Protein AF-A0A926JZ73-F1 (afdb_monomer_lite)

Structure (mmCIF, N/CA/C/O backbone):
data_AF-A0A926JZ73-F1
#
_entry.id   AF-A0A926JZ73-F1
#
loop_
_atom_site.group_PDB
_atom_site.id
_atom_site.type_symbol
_atom_site.label_atom_id
_atom_site.label_alt_id
_atom_site.label_comp_id
_atom_site.label_asym_id
_atom_site.label_entity_id
_atom_site.label_seq_id
_atom_site.pdbx_PDB_ins_code
_atom_site.Cartn_x
_atom_site.Cartn_y
_atom_site.Cartn_z
_atom_site.occupancy
_atom_site.B_iso_or_equiv
_atom_site.auth_seq_id
_atom_site.auth_comp_id
_atom_site.auth_asym_id
_atom_site.auth_atom_id
_atom_site.pdbx_PDB_model_num
ATOM 1 N N . MET A 1 1 ? 14.020 -4.101 -14.963 1.00 60.75 1 MET A N 1
ATOM 2 C CA . MET A 1 1 ? 12.948 -5.023 -14.528 1.00 60.75 1 MET A CA 1
ATOM 3 C C . MET A 1 1 ? 12.001 -5.303 -15.687 1.00 60.75 1 MET A C 1
ATOM 5 O O . MET A 1 1 ? 11.641 -4.352 -16.367 1.00 60.75 1 MET A O 1
ATOM 9 N N . ASP A 1 2 ? 11.581 -6.554 -15.895 1.00 70.06 2 ASP A N 1
ATOM 10 C CA . ASP A 1 2 ? 10.425 -6.873 -16.755 1.00 70.06 2 ASP A CA 1
ATOM 11 C C . ASP A 1 2 ? 9.114 -6.649 -15.980 1.00 70.06 2 ASP A C 1
ATOM 13 O O . ASP A 1 2 ? 9.075 -6.905 -14.774 1.00 70.06 2 ASP A O 1
ATOM 17 N N . ASP A 1 3 ? 8.021 -6.261 -16.651 1.00 72.62 3 ASP A N 1
ATOM 18 C CA . ASP A 1 3 ? 6.720 -5.968 -16.009 1.00 72.62 3 ASP A CA 1
ATOM 19 C C . ASP A 1 3 ? 6.179 -7.135 -15.148 1.00 72.62 3 ASP A C 1
ATOM 21 O O . ASP A 1 3 ? 5.445 -6.931 -14.182 1.00 72.62 3 ASP A O 1
ATOM 25 N N . ARG A 1 4 ? 6.571 -8.381 -15.453 1.00 74.50 4 ARG A N 1
ATOM 26 C CA . ARG A 1 4 ? 6.212 -9.571 -14.656 1.00 74.50 4 ARG A CA 1
ATOM 27 C C . ARG A 1 4 ? 6.891 -9.595 -13.286 1.00 74.50 4 ARG A C 1
ATOM 29 O O . ARG A 1 4 ? 6.235 -9.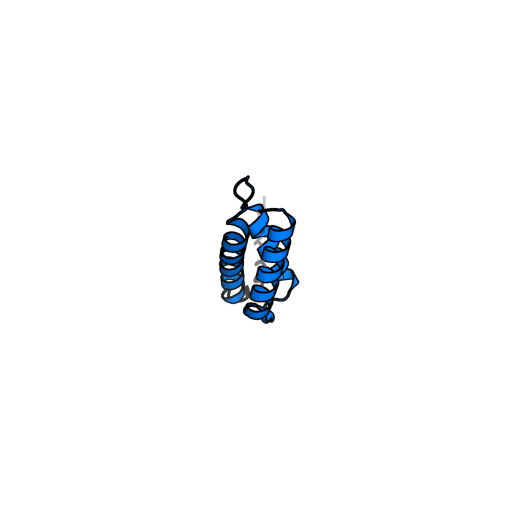908 -12.298 1.00 74.50 4 ARG A O 1
ATOM 36 N N . HIS A 1 5 ? 8.174 -9.237 -13.228 1.00 76.94 5 HIS A N 1
ATOM 37 C CA . HIS A 1 5 ? 8.919 -9.145 -11.970 1.00 76.94 5 HIS A CA 1
ATOM 38 C C . HIS A 1 5 ? 8.404 -7.986 -11.108 1.00 76.94 5 HIS A C 1
ATOM 40 O O . HIS A 1 5 ? 8.347 -8.107 -9.887 1.00 76.94 5 HIS A O 1
ATOM 46 N N . GLU A 1 6 ? 7.985 -6.882 -11.737 1.00 73.25 6 GLU A N 1
ATOM 47 C CA . GLU A 1 6 ? 7.329 -5.767 -11.045 1.00 73.25 6 GLU A CA 1
ATOM 48 C C . GLU A 1 6 ? 6.001 -6.219 -10.413 1.00 73.25 6 GLU A C 1
ATOM 50 O O . GLU A 1 6 ? 5.780 -6.005 -9.221 1.00 73.25 6 GLU A O 1
ATOM 55 N N . ALA A 1 7 ? 5.144 -6.910 -11.171 1.00 78.62 7 ALA A N 1
ATOM 56 C CA . ALA A 1 7 ? 3.858 -7.402 -10.675 1.00 78.62 7 ALA A CA 1
ATOM 57 C C . ALA A 1 7 ? 4.003 -8.418 -9.525 1.00 78.62 7 ALA A C 1
ATOM 59 O O . ALA A 1 7 ? 3.242 -8.376 -8.556 1.00 78.62 7 ALA A O 1
ATOM 60 N N . GLU A 1 8 ? 4.986 -9.319 -9.601 1.00 83.56 8 GLU A N 1
ATOM 61 C CA . GLU A 1 8 ? 5.294 -10.267 -8.522 1.00 83.56 8 GLU A CA 1
ATOM 62 C C . GLU A 1 8 ? 5.814 -9.555 -7.268 1.00 83.56 8 GLU A C 1
ATOM 64 O O . GLU A 1 8 ? 5.364 -9.851 -6.158 1.00 83.56 8 GLU A O 1
ATOM 69 N N . ALA A 1 9 ? 6.698 -8.568 -7.436 1.00 82.12 9 ALA A N 1
ATOM 70 C CA . ALA A 1 9 ? 7.199 -7.764 -6.329 1.00 82.12 9 ALA A CA 1
ATOM 71 C C . ALA A 1 9 ? 6.070 -6.975 -5.647 1.00 82.12 9 ALA A C 1
ATOM 73 O O . ALA A 1 9 ? 5.980 -6.976 -4.420 1.00 82.12 9 ALA A O 1
ATOM 74 N N . LEU A 1 10 ? 5.163 -6.366 -6.418 1.00 80.50 10 LEU A N 1
ATOM 75 C CA . LEU A 1 10 ? 4.001 -5.651 -5.883 1.00 80.50 10 LEU A CA 1
ATOM 76 C C . LEU A 1 10 ? 3.030 -6.583 -5.147 1.00 80.50 10 LEU A C 1
ATOM 78 O O . LEU A 1 10 ? 2.524 -6.216 -4.089 1.00 80.50 10 LEU A O 1
ATOM 82 N N . ARG A 1 11 ? 2.812 -7.810 -5.639 1.00 86.19 11 ARG A N 1
ATOM 83 C CA . ARG A 1 11 ? 2.014 -8.817 -4.916 1.00 86.19 11 ARG A CA 1
ATOM 84 C C . ARG A 1 11 ? 2.635 -9.192 -3.573 1.00 86.19 11 ARG A C 1
ATOM 86 O O . ARG A 1 11 ? 1.914 -9.290 -2.584 1.00 86.19 11 ARG A O 1
ATOM 93 N N . ALA A 1 12 ? 3.954 -9.364 -3.520 1.00 87.12 12 ALA A N 1
ATOM 94 C CA . ALA A 1 12 ? 4.651 -9.644 -2.267 1.00 87.12 12 ALA A CA 1
ATOM 95 C C . ALA A 1 12 ? 4.549 -8.469 -1.275 1.00 87.12 12 ALA A C 1
ATOM 97 O O . ALA A 1 12 ? 4.382 -8.690 -0.077 1.00 87.12 12 ALA A O 1
ATOM 98 N N . VAL A 1 13 ? 4.607 -7.225 -1.767 1.00 86.94 13 VAL A N 1
ATOM 99 C CA . VAL A 1 13 ? 4.379 -6.015 -0.958 1.00 86.94 13 VAL A CA 1
ATOM 100 C C . VAL A 1 13 ? 2.946 -5.980 -0.416 1.00 86.94 13 VAL A C 1
ATOM 102 O O . VAL A 1 13 ? 2.763 -5.765 0.779 1.00 86.94 13 VAL A O 1
ATOM 105 N N . GLN A 1 14 ? 1.941 -6.250 -1.257 1.00 86.69 14 GLN A N 1
ATOM 106 C CA . GLN A 1 14 ? 0.534 -6.310 -0.841 1.00 86.69 14 GLN A CA 1
ATOM 107 C C . GLN A 1 14 ? 0.315 -7.334 0.274 1.00 86.69 14 GLN A C 1
ATOM 109 O O . GLN A 1 14 ? -0.318 -7.006 1.273 1.00 86.69 14 GLN A O 1
ATOM 114 N N . GLN A 1 15 ? 0.861 -8.548 0.146 1.00 89.19 15 GLN A N 1
ATOM 115 C CA . GLN A 1 15 ? 0.735 -9.560 1.200 1.00 89.19 15 GLN A CA 1
ATOM 116 C C . GLN A 1 15 ? 1.341 -9.084 2.524 1.00 89.19 15 GLN A C 1
ATOM 118 O O . GLN A 1 15 ? 0.678 -9.170 3.552 1.00 89.19 15 GLN A O 1
ATOM 123 N N . ARG A 1 16 ? 2.553 -8.513 2.497 1.00 89.00 16 ARG A N 1
ATOM 124 C CA . ARG A 1 16 ? 3.200 -7.991 3.712 1.00 89.00 16 ARG A CA 1
ATOM 125 C C . ARG A 1 16 ? 2.381 -6.889 4.380 1.00 89.00 16 ARG A C 1
ATOM 127 O O . ARG A 1 16 ? 2.238 -6.898 5.597 1.00 89.00 16 ARG A O 1
ATOM 134 N N . LEU A 1 17 ? 1.845 -5.952 3.599 1.00 88.00 17 LEU A N 1
ATOM 135 C CA . LEU A 1 17 ? 1.031 -4.864 4.139 1.00 88.00 17 LEU A CA 1
ATOM 136 C C . LEU A 1 17 ? -0.322 -5.362 4.662 1.00 88.00 17 LEU A C 1
ATOM 138 O O . LEU A 1 17 ? -0.783 -4.862 5.681 1.00 88.00 17 LEU A O 1
ATOM 142 N N . ASN A 1 18 ? -0.930 -6.367 4.034 1.00 88.56 18 ASN A N 1
ATOM 143 C CA . ASN A 1 18 ? -2.147 -6.994 4.554 1.00 88.56 18 ASN A CA 1
ATOM 144 C C . ASN A 1 18 ? -1.916 -7.715 5.884 1.00 88.56 18 ASN A C 1
ATOM 146 O O . ASN A 1 18 ? -2.745 -7.599 6.784 1.00 88.56 18 ASN A O 1
ATOM 150 N N . ASP A 1 19 ? -0.798 -8.428 6.024 1.00 89.44 19 ASP A N 1
ATOM 151 C CA . ASP A 1 19 ? -0.439 -9.080 7.286 1.00 89.44 19 ASP A CA 1
ATOM 152 C C . ASP A 1 19 ? -0.176 -8.041 8.392 1.00 89.44 19 ASP A C 1
ATOM 154 O O . ASP A 1 19 ? -0.627 -8.204 9.526 1.00 89.44 19 ASP A O 1
ATOM 158 N N . GLU A 1 20 ? 0.512 -6.942 8.060 1.00 88.00 20 GLU A N 1
ATOM 159 C CA . GLU A 1 20 ? 0.849 -5.860 8.996 1.00 88.00 20 GLU A CA 1
ATOM 160 C C . GLU A 1 20 ? -0.376 -5.014 9.398 1.00 88.00 20 GLU A C 1
ATOM 162 O O . GLU A 1 20 ? -0.503 -4.608 10.555 1.00 88.00 20 GLU A O 1
ATOM 167 N N . PHE A 1 21 ? -1.298 -4.767 8.464 1.00 86.00 21 PHE A N 1
ATOM 168 C CA . PHE A 1 21 ? -2.455 -3.882 8.632 1.00 86.00 21 PHE A CA 1
ATOM 169 C C . PHE A 1 21 ? -3.798 -4.621 8.546 1.00 86.00 21 PHE A C 1
ATOM 171 O O . PHE A 1 21 ? -4.792 -4.044 8.101 1.00 86.00 21 PHE A O 1
ATOM 178 N N . SER A 1 22 ? -3.874 -5.868 9.025 1.00 85.25 22 SER A N 1
ATOM 179 C CA . SER A 1 22 ? -5.089 -6.700 8.902 1.00 85.25 22 SER A CA 1
ATOM 180 C C . SER A 1 22 ? -6.359 -6.061 9.490 1.00 85.25 22 SER A C 1
ATOM 182 O O . SER A 1 22 ? -7.470 -6.360 9.057 1.00 85.25 22 SER A O 1
ATOM 184 N N . LEU A 1 23 ? -6.201 -5.127 10.433 1.00 83.00 23 LEU A N 1
ATOM 185 C CA . LEU A 1 23 ? -7.283 -4.359 11.054 1.00 83.00 23 LEU A CA 1
ATOM 186 C C . LEU A 1 23 ? -7.913 -3.294 10.135 1.00 83.00 23 LEU A C 1
ATOM 188 O O . LEU A 1 23 ? -9.036 -2.875 10.402 1.00 83.00 23 LEU A O 1
ATOM 192 N N . LEU A 1 24 ? -7.215 -2.837 9.087 1.00 80.69 24 LEU A N 1
ATOM 193 C CA . LEU A 1 24 ? -7.701 -1.803 8.159 1.00 80.69 24 LEU A CA 1
ATOM 194 C C . LEU A 1 24 ? -8.508 -2.380 6.984 1.00 80.69 2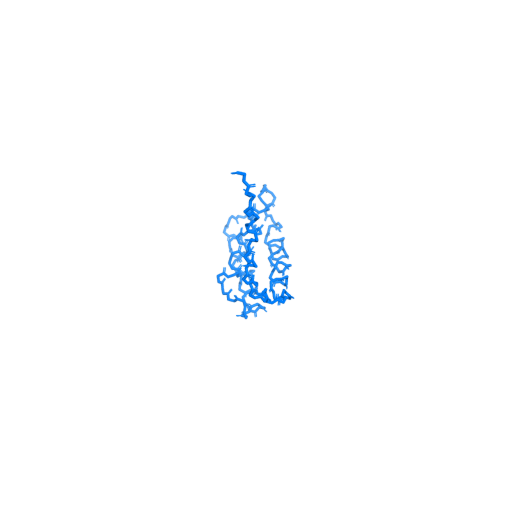4 LEU A C 1
ATOM 196 O O . LEU A 1 24 ? -9.300 -1.659 6.382 1.00 80.69 24 LEU A O 1
ATOM 200 N N . GLY A 1 25 ? -8.344 -3.672 6.687 1.00 82.62 25 GLY A N 1
ATOM 201 C CA . GLY A 1 25 ? -9.035 -4.362 5.597 1.00 82.62 25 GLY A CA 1
ATOM 202 C C . GLY A 1 25 ? -8.317 -4.278 4.243 1.00 82.62 25 GLY A C 1
ATOM 203 O O . GLY A 1 25 ? -7.642 -3.300 3.924 1.00 82.62 25 GLY A O 1
ATOM 204 N N . ASP A 1 26 ? -8.492 -5.328 3.437 1.00 84.69 26 ASP A N 1
ATOM 205 C CA . ASP A 1 26 ? -7.770 -5.559 2.173 1.00 84.69 26 ASP A CA 1
ATOM 206 C C . ASP A 1 26 ? -7.990 -4.435 1.142 1.00 84.69 26 ASP A C 1
ATOM 208 O O . ASP A 1 26 ? -7.041 -3.936 0.539 1.00 84.69 26 ASP A O 1
ATOM 212 N N . GLU A 1 27 ? -9.226 -3.938 1.015 1.00 86.69 27 GLU A N 1
ATOM 213 C CA . GLU A 1 27 ? -9.561 -2.849 0.082 1.00 86.69 27 GLU A CA 1
ATOM 214 C C . GLU A 1 27 ? -8.805 -1.545 0.390 1.00 86.69 27 GLU A C 1
ATOM 216 O O . GLU A 1 27 ? -8.426 -0.805 -0.524 1.00 86.69 27 GLU A O 1
ATOM 221 N N . VAL A 1 28 ? -8.558 -1.257 1.674 1.00 87.50 28 VAL A N 1
ATOM 222 C CA . VAL A 1 28 ? -7.836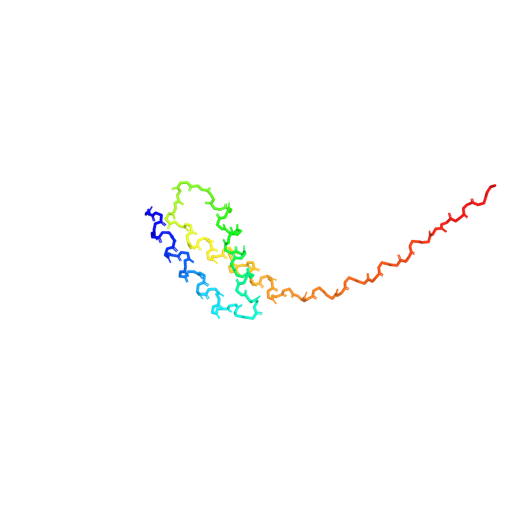 -0.051 2.108 1.00 87.50 28 VAL A CA 1
ATOM 223 C C . VAL A 1 28 ? -6.356 -0.165 1.754 1.00 87.50 28 VAL A C 1
ATOM 225 O O . VAL A 1 28 ? -5.761 0.793 1.251 1.00 87.50 28 VAL A O 1
ATOM 228 N N . VAL A 1 29 ? -5.768 -1.345 1.964 1.00 87.69 29 VAL A N 1
ATOM 229 C CA . VAL A 1 29 ? -4.375 -1.626 1.603 1.00 87.69 29 VAL A CA 1
ATOM 230 C C . VAL A 1 29 ? -4.193 -1.579 0.085 1.00 87.69 29 VAL A C 1
ATOM 232 O O . VAL A 1 29 ? -3.286 -0.897 -0.397 1.00 87.69 29 VAL A O 1
ATOM 235 N N . GLU A 1 30 ? -5.088 -2.205 -0.685 1.00 87.12 30 GLU A N 1
ATOM 236 C CA . GLU A 1 30 ? -5.049 -2.174 -2.152 1.00 87.12 30 GLU A CA 1
ATOM 237 C C . GLU A 1 30 ? -5.151 -0.736 -2.693 1.00 87.12 30 GLU A C 1
ATOM 239 O O . GLU A 1 30 ? -4.387 -0.326 -3.575 1.00 87.12 30 GLU A O 1
ATOM 244 N N . ALA A 1 31 ? -6.058 0.072 -2.135 1.00 88.44 31 ALA A N 1
ATOM 245 C CA . ALA A 1 31 ? -6.204 1.473 -2.512 1.00 88.44 31 ALA A CA 1
ATOM 246 C C . ALA A 1 31 ? -4.936 2.291 -2.213 1.00 88.44 31 ALA A C 1
ATOM 248 O O . ALA A 1 31 ? -4.526 3.106 -3.048 1.00 88.44 31 ALA A O 1
ATOM 249 N N . ALA A 1 32 ? -4.292 2.059 -1.065 1.00 88.19 32 ALA A N 1
ATOM 250 C CA . ALA A 1 32 ? -3.042 2.718 -0.697 1.00 88.19 32 ALA A CA 1
ATOM 251 C C . ALA A 1 32 ? -1.899 2.353 -1.660 1.00 88.19 32 ALA A C 1
ATOM 253 O O . ALA A 1 32 ? -1.175 3.243 -2.115 1.00 88.19 32 ALA A O 1
ATOM 254 N N . ILE A 1 33 ? -1.777 1.075 -2.034 1.00 86.12 33 ILE A N 1
ATOM 255 C CA . ILE A 1 33 ? -0.770 0.599 -2.994 1.00 86.12 33 ILE A CA 1
ATOM 256 C C . ILE A 1 33 ? -1.004 1.196 -4.380 1.00 86.12 33 ILE A C 1
ATOM 258 O O . ILE A 1 33 ? -0.073 1.733 -4.981 1.00 86.12 33 ILE A O 1
ATOM 262 N N . ARG A 1 34 ? -2.242 1.162 -4.884 1.00 85.75 34 ARG A N 1
ATOM 263 C CA . ARG A 1 34 ? -2.590 1.731 -6.195 1.00 85.75 34 ARG A CA 1
ATOM 264 C C . ARG A 1 34 ? -2.274 3.225 -6.261 1.00 85.75 34 ARG A C 1
ATOM 266 O O . ARG A 1 34 ? -1.720 3.707 -7.250 1.00 85.75 34 ARG A O 1
ATOM 273 N N . LEU A 1 35 ? -2.588 3.959 -5.195 1.00 86.69 35 LEU A N 1
ATOM 274 C CA . LEU A 1 35 ? -2.295 5.384 -5.102 1.00 86.69 35 LEU A CA 1
ATOM 275 C C . LEU A 1 35 ? -0.785 5.654 -5.033 1.00 86.69 35 LEU A C 1
ATOM 277 O O . LEU A 1 35 ? -0.300 6.568 -5.699 1.00 86.69 35 LEU A O 1
ATOM 281 N N . ALA A 1 36 ? -0.028 4.863 -4.271 1.00 86.56 36 ALA A N 1
ATOM 282 C CA . ALA A 1 36 ? 1.431 4.954 -4.216 1.00 86.56 36 ALA A CA 1
ATOM 283 C C . ALA A 1 36 ? 2.077 4.661 -5.581 1.00 86.56 36 ALA A C 1
ATOM 285 O O . ALA A 1 36 ? 2.944 5.410 -6.024 1.00 86.56 36 ALA A O 1
ATOM 286 N N . HIS A 1 37 ? 1.603 3.632 -6.288 1.00 82.56 37 HIS A N 1
ATOM 287 C CA . HIS A 1 37 ? 2.095 3.260 -7.618 1.00 82.56 37 HIS A CA 1
ATOM 288 C C . HIS A 1 37 ? 1.842 4.361 -8.657 1.00 82.56 37 HIS A C 1
ATOM 290 O O . HIS A 1 37 ? 2.760 4.738 -9.382 1.00 82.56 37 HIS A O 1
ATOM 296 N N . SER A 1 38 ? 0.656 4.982 -8.648 1.00 84.62 38 SER A N 1
ATOM 297 C CA . SER A 1 38 ? 0.333 6.095 -9.559 1.00 84.62 38 SER A CA 1
ATOM 298 C C . SER A 1 38 ? 1.225 7.336 -9.390 1.00 84.62 38 SER A C 1
ATOM 300 O O . SER A 1 38 ? 1.424 8.081 -10.348 1.00 84.62 38 SER A O 1
ATOM 302 N N . GLN A 1 39 ? 1.791 7.552 -8.196 1.00 82.94 39 GLN A N 1
ATOM 303 C CA . GLN A 1 39 ? 2.684 8.683 -7.902 1.00 82.94 39 GLN A CA 1
ATOM 304 C C . GLN A 1 39 ? 4.114 8.460 -8.412 1.00 82.94 39 GLN A C 1
ATOM 306 O O . GLN A 1 39 ? 4.862 9.419 -8.578 1.00 82.94 39 GLN A O 1
ATOM 311 N N . LEU A 1 40 ? 4.498 7.207 -8.659 1.00 78.75 40 LEU A N 1
ATOM 312 C CA . LEU A 1 40 ? 5.861 6.810 -9.017 1.00 78.75 40 LEU A CA 1
ATOM 313 C C . LEU A 1 40 ? 6.049 6.613 -10.530 1.00 78.75 40 LEU A C 1
ATOM 315 O O . LEU A 1 40 ? 7.028 6.003 -10.957 1.00 78.75 40 LEU A O 1
ATOM 319 N N . GLY A 1 41 ? 5.129 7.135 -11.349 1.00 68.12 41 GLY A N 1
ATOM 320 C CA . GLY A 1 41 ? 5.184 7.020 -12.805 1.00 68.12 41 GLY A CA 1
ATOM 321 C C . GLY A 1 41 ? 6.520 7.497 -13.388 1.00 68.12 41 GLY A C 1
ATOM 322 O O . GLY A 1 41 ? 6.925 8.640 -13.193 1.00 68.12 41 GLY A O 1
ATOM 323 N N . GLY A 1 42 ? 7.205 6.622 -14.131 1.00 62.84 42 GLY A N 1
ATOM 324 C CA . GLY A 1 42 ? 8.477 6.942 -14.776 1.00 62.84 42 GLY A CA 1
ATOM 325 C C . GLY A 1 42 ? 9.243 5.711 -15.284 1.00 62.84 42 GLY A C 1
ATOM 326 O O . GLY A 1 42 ? 8.885 4.577 -14.968 1.00 62.84 42 GLY A O 1
ATOM 327 N N . PRO A 1 43 ? 10.298 5.910 -16.095 1.00 56.50 43 PRO A N 1
ATOM 328 C CA . PRO A 1 43 ? 11.057 4.826 -16.728 1.00 56.50 43 PRO A CA 1
ATOM 329 C C . PRO A 1 43 ? 11.983 4.051 -15.772 1.00 56.50 43 PRO A C 1
ATOM 331 O O . PRO A 1 43 ? 12.438 2.965 -16.125 1.00 56.50 43 PRO A O 1
ATOM 334 N N . ILE A 1 44 ? 12.261 4.560 -14.566 1.00 56.97 44 ILE A N 1
ATOM 335 C CA . ILE A 1 44 ? 13.119 3.877 -13.584 1.00 56.97 44 ILE A CA 1
ATOM 336 C C . ILE A 1 44 ? 12.250 2.989 -12.685 1.00 56.97 44 ILE A C 1
ATOM 338 O O . ILE A 1 44 ? 11.787 3.409 -11.629 1.00 56.97 44 ILE A O 1
ATOM 342 N N . ARG A 1 45 ? 12.012 1.754 -13.140 1.00 64.38 45 ARG A N 1
ATOM 343 C CA . ARG A 1 45 ? 11.088 0.793 -12.509 1.00 64.38 45 ARG A CA 1
ATOM 344 C C . ARG A 1 45 ? 11.716 -0.127 -11.463 1.00 64.38 45 ARG A C 1
ATOM 346 O O . ARG A 1 45 ? 10.993 -0.726 -10.677 1.00 64.38 45 ARG A O 1
ATOM 353 N N . ASP A 1 46 ? 13.045 -0.200 -11.390 1.00 67.81 46 ASP A N 1
ATOM 354 C CA . ASP A 1 46 ? 13.733 -1.150 -10.498 1.00 67.81 46 ASP A CA 1
ATOM 355 C C . ASP A 1 46 ? 13.554 -0.829 -8.998 1.00 67.81 46 ASP A C 1
ATOM 357 O O . ASP A 1 46 ? 13.699 -1.711 -8.156 1.00 67.81 46 ASP A O 1
ATOM 361 N N . PHE A 1 47 ? 13.188 0.413 -8.652 1.00 73.62 47 PHE A N 1
ATOM 362 C CA . PHE A 1 47 ? 12.955 0.846 -7.265 1.00 73.62 47 PHE A CA 1
ATOM 363 C C . PHE A 1 47 ? 11.480 1.096 -6.932 1.00 73.62 47 PHE A C 1
ATOM 365 O O . PHE A 1 47 ? 11.153 1.365 -5.774 1.00 73.62 47 PHE A O 1
ATOM 372 N N . VAL A 1 48 ? 10.582 0.984 -7.918 1.00 79.12 48 VAL A N 1
ATOM 373 C CA . VAL A 1 48 ? 9.145 1.240 -7.740 1.00 79.12 48 VAL A CA 1
ATOM 374 C C . VAL A 1 48 ? 8.548 0.376 -6.623 1.00 79.12 48 VAL A C 1
ATOM 376 O O . VAL A 1 48 ? 7.892 0.953 -5.760 1.00 79.12 48 VAL A O 1
ATOM 379 N N . PRO A 1 49 ? 8.818 -0.942 -6.513 1.00 79.94 49 PRO A N 1
ATOM 380 C CA . PRO A 1 49 ? 8.200 -1.763 -5.468 1.00 79.94 49 PRO A CA 1
ATOM 381 C C . PRO A 1 49 ? 8.541 -1.313 -4.041 1.00 79.94 49 PRO A C 1
ATOM 383 O O . PRO A 1 49 ? 7.668 -1.267 -3.178 1.00 79.94 49 PRO A O 1
ATOM 386 N N . VAL A 1 50 ? 9.799 -0.933 -3.793 1.00 84.12 50 VAL A N 1
ATOM 387 C CA . VAL A 1 50 ? 10.261 -0.497 -2.463 1.00 84.12 50 VAL A CA 1
ATOM 388 C C . VAL A 1 50 ? 9.679 0.870 -2.105 1.00 84.12 50 VAL A C 1
ATOM 390 O O . VAL A 1 50 ? 9.278 1.105 -0.966 1.00 84.12 50 VAL A O 1
ATOM 393 N N . LEU A 1 51 ? 9.604 1.777 -3.082 1.00 85.94 51 LEU A N 1
ATOM 394 C CA . LEU A 1 51 ? 9.011 3.098 -2.886 1.00 85.94 51 LEU A CA 1
ATOM 395 C C . LEU A 1 51 ? 7.496 3.008 -2.673 1.00 85.94 51 LEU A C 1
ATOM 397 O O . LEU A 1 51 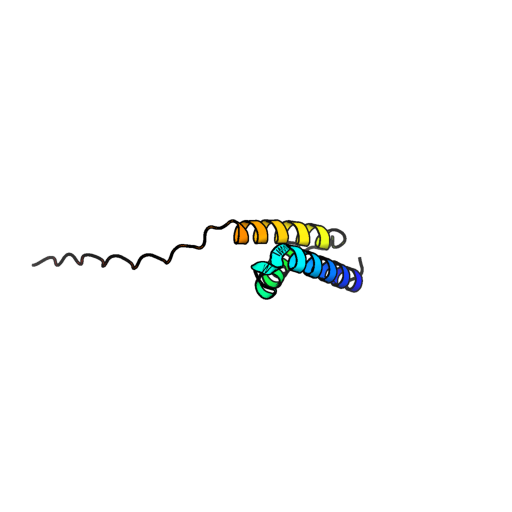? 6.970 3.698 -1.801 1.00 85.94 51 LEU A O 1
ATOM 401 N N . VAL A 1 52 ? 6.813 2.124 -3.407 1.00 86.56 52 VAL A N 1
ATOM 402 C CA . VAL A 1 52 ? 5.393 1.816 -3.198 1.00 86.56 52 VAL A CA 1
ATOM 403 C C . VAL A 1 52 ? 5.167 1.303 -1.781 1.00 86.56 52 VAL A C 1
ATOM 405 O O . VAL A 1 52 ? 4.308 1.844 -1.091 1.00 86.56 52 VAL A O 1
ATOM 408 N N . GLU A 1 53 ? 5.950 0.315 -1.330 1.00 88.75 53 GLU A N 1
ATOM 409 C CA . GLU A 1 53 ? 5.834 -0.241 0.025 1.00 88.75 53 GLU A CA 1
ATO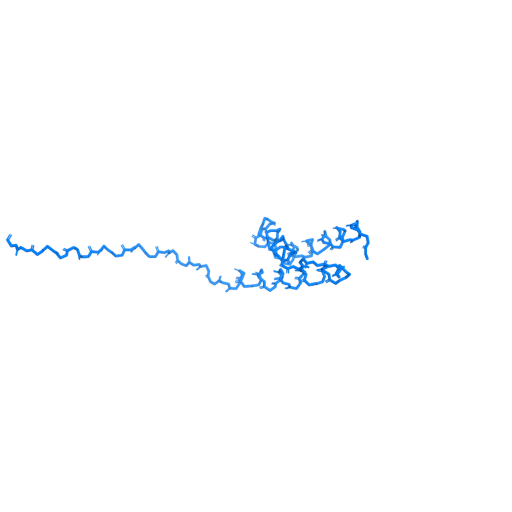M 410 C C . GLU A 1 53 ? 5.967 0.857 1.082 1.00 88.75 53 GLU A C 1
ATOM 4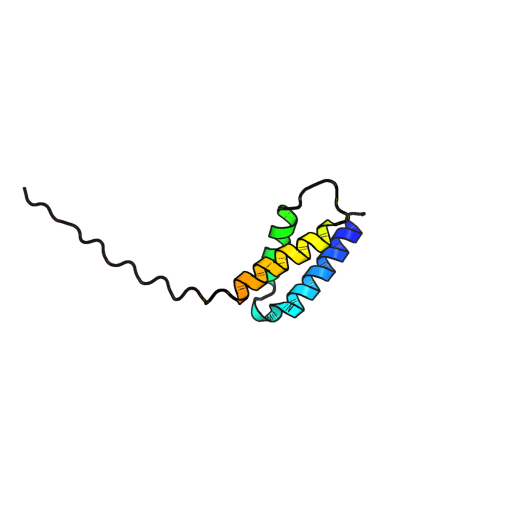12 O O . GLU A 1 53 ? 5.132 0.963 1.980 1.00 88.75 53 GLU A O 1
ATOM 417 N N . ARG A 1 54 ? 6.979 1.719 0.946 1.00 91.25 54 ARG A N 1
ATOM 418 C CA . ARG A 1 54 ? 7.217 2.806 1.895 1.00 91.25 54 ARG A CA 1
ATOM 419 C C . ARG A 1 54 ? 6.059 3.808 1.934 1.00 91.25 54 ARG A C 1
ATOM 421 O O . ARG A 1 54 ? 5.563 4.105 3.017 1.00 91.25 54 ARG A O 1
ATOM 428 N N . ILE A 1 55 ? 5.625 4.314 0.778 1.00 89.00 55 ILE A N 1
ATOM 429 C CA . ILE A 1 55 ? 4.549 5.316 0.693 1.00 89.00 55 ILE A CA 1
ATOM 430 C C . ILE A 1 55 ? 3.223 4.726 1.190 1.00 89.00 55 ILE A C 1
ATOM 432 O O . ILE A 1 55 ? 2.479 5.391 1.910 1.00 89.00 55 ILE A O 1
ATOM 436 N N . ALA A 1 56 ? 2.923 3.475 0.828 1.00 89.81 56 ALA A N 1
ATOM 437 C CA . ALA A 1 56 ? 1.724 2.788 1.289 1.00 89.81 56 ALA A CA 1
ATOM 438 C C . ALA A 1 56 ? 1.754 2.580 2.811 1.00 89.81 56 ALA A C 1
ATOM 440 O O . ALA A 1 56 ? 0.771 2.893 3.478 1.00 89.81 56 ALA A O 1
ATOM 441 N N . ARG A 1 57 ? 2.886 2.137 3.380 1.00 90.69 57 ARG A N 1
ATOM 442 C CA . ARG A 1 57 ? 3.045 1.972 4.834 1.00 90.69 57 ARG A CA 1
ATOM 443 C C . ARG A 1 57 ? 2.878 3.287 5.590 1.00 90.69 57 ARG A C 1
ATOM 445 O O . ARG A 1 57 ? 2.197 3.297 6.613 1.00 90.69 57 ARG A O 1
ATOM 452 N N . GLU A 1 58 ? 3.476 4.377 5.109 1.00 91.12 58 GLU A N 1
ATOM 453 C CA . GLU A 1 58 ? 3.322 5.707 5.719 1.00 91.12 58 GLU A CA 1
ATOM 454 C C . GLU A 1 58 ? 1.832 6.092 5.781 1.00 91.12 58 GLU A C 1
ATOM 456 O O . GLU A 1 58 ? 1.321 6.380 6.861 1.00 91.12 58 GLU A O 1
ATOM 461 N N . ARG A 1 59 ? 1.087 5.948 4.677 1.00 88.06 59 ARG A N 1
ATOM 462 C CA . ARG A 1 59 ? -0.356 6.254 4.648 1.00 88.06 59 ARG A CA 1
ATOM 463 C C . ARG A 1 59 ? -1.215 5.330 5.510 1.00 88.06 59 ARG A C 1
ATOM 465 O O . ARG A 1 59 ? -2.148 5.790 6.159 1.00 88.06 59 ARG A O 1
ATOM 472 N N . LEU A 1 60 ? -0.938 4.027 5.515 1.00 88.31 60 LEU A N 1
ATOM 473 C CA . LEU A 1 60 ? -1.674 3.072 6.351 1.00 88.31 60 LEU A CA 1
ATOM 474 C C . LEU A 1 60 ? -1.416 3.324 7.841 1.00 88.31 60 LEU A C 1
ATOM 476 O O . LEU A 1 60 ? -2.325 3.198 8.657 1.00 88.31 60 LEU A O 1
ATOM 480 N N . THR A 1 61 ? -0.202 3.752 8.190 1.00 89.06 61 THR A N 1
ATOM 481 C CA . THR A 1 61 ? 0.145 4.182 9.550 1.00 89.06 61 THR A CA 1
ATOM 482 C C . THR A 1 61 ? -0.649 5.423 9.944 1.00 89.06 61 THR A C 1
ATOM 484 O O . THR A 1 61 ? -1.270 5.427 11.002 1.00 89.06 61 THR A O 1
ATOM 487 N N . GLU A 1 62 ? -0.724 6.432 9.072 1.00 88.38 62 GLU A N 1
ATOM 488 C CA . GLU A 1 62 ? -1.559 7.620 9.295 1.00 88.38 62 GLU A CA 1
ATOM 489 C C . GLU A 1 62 ? -3.049 7.274 9.435 1.00 88.38 62 GLU A C 1
ATOM 491 O O . GLU A 1 62 ? -3.749 7.892 10.228 1.00 88.38 62 GLU A O 1
ATOM 496 N N . LEU A 1 63 ? -3.560 6.298 8.681 1.00 85.06 63 LEU A N 1
ATOM 497 C CA . LEU A 1 63 ? -4.952 5.842 8.786 1.00 85.06 63 LEU A CA 1
ATOM 498 C C . LEU A 1 63 ? -5.229 5.087 10.091 1.00 85.06 63 LEU A C 1
ATOM 500 O O . LEU A 1 63 ? -6.290 5.271 10.680 1.00 85.06 63 LEU A O 1
ATOM 504 N N . ARG A 1 64 ? -4.288 4.255 10.548 1.00 84.94 64 ARG A N 1
ATOM 505 C CA . ARG A 1 64 ? -4.386 3.538 11.827 1.00 84.94 64 ARG A CA 1
ATOM 506 C C . ARG A 1 64 ? -4.316 4.489 13.020 1.00 84.94 64 ARG A C 1
ATOM 508 O O . ARG A 1 64 ? -5.064 4.318 13.979 1.00 84.94 64 ARG A O 1
ATOM 515 N N . ASP A 1 65 ? -3.396 5.447 12.966 1.00 81.69 65 ASP A N 1
ATOM 516 C CA . ASP A 1 65 ? -3.116 6.365 14.069 1.00 81.69 65 ASP A CA 1
ATOM 517 C C . ASP A 1 65 ? -4.069 7.572 14.068 1.00 81.69 65 ASP A C 1
ATOM 519 O O . ASP A 1 65 ? -4.143 8.300 15.061 1.00 81.69 65 ASP A O 1
ATOM 523 N N . GLN A 1 66 ? -4.833 7.781 12.986 1.00 67.12 66 GLN A N 1
ATOM 524 C CA . GLN A 1 66 ? -5.913 8.755 12.977 1.00 67.12 66 GLN A CA 1
ATOM 525 C C . GLN A 1 66 ? -6.948 8.361 14.037 1.00 67.12 66 GLN A C 1
ATOM 527 O O . GLN A 1 66 ? -7.585 7.309 13.916 1.00 67.12 66 GLN A O 1
ATOM 532 N N . PRO A 1 67 ? -7.170 9.198 15.070 1.00 51.94 67 PRO A N 1
ATOM 533 C CA . PRO A 1 67 ? -8.343 9.025 15.900 1.00 51.94 67 PRO A CA 1
ATOM 534 C C . PRO A 1 67 ? -9.535 9.103 14.951 1.00 51.94 67 PRO A C 1
ATOM 536 O O . PRO A 1 67 ? -9.654 10.078 14.206 1.00 51.94 67 PRO A O 1
ATOM 539 N N . SER A 1 68 ? -10.357 8.045 14.945 1.00 49.88 68 SER A N 1
ATOM 540 C CA . SER A 1 68 ? -11.639 7.993 14.234 1.00 49.88 68 SER A CA 1
ATOM 541 C C . SER A 1 68 ? -12.237 9.396 14.223 1.00 49.88 68 SER A C 1
ATOM 543 O O . SER A 1 68 ? -12.339 9.968 15.317 1.00 49.88 68 SER A O 1
ATOM 545 N N . PRO A 1 69 ? -12.548 10.003 13.057 1.00 54.22 69 PRO A N 1
ATOM 546 C CA . PRO A 1 69 ? -13.200 11.295 13.053 1.00 54.22 69 PRO A CA 1
ATOM 547 C C . PRO A 1 69 ? -14.504 11.086 13.805 1.00 54.22 69 PRO A C 1
ATOM 549 O O . PRO A 1 69 ? -15.456 10.507 13.279 1.00 54.22 69 PRO A O 1
ATOM 552 N N . ALA A 1 70 ? -14.507 11.496 15.075 1.00 47.44 70 ALA A N 1
ATOM 553 C CA . ALA A 1 70 ? -15.703 11.623 15.862 1.00 47.44 70 ALA A CA 1
ATOM 554 C C . ALA A 1 70 ? -16.664 12.383 14.958 1.00 47.44 70 ALA A C 1
ATOM 556 O O . ALA A 1 70 ? -16.343 13.478 14.497 1.00 47.44 70 ALA A O 1
ATOM 557 N N . THR A 1 71 ? -17.742 11.685 14.613 1.00 53.97 71 THR A N 1
ATOM 558 C CA . THR A 1 71 ? -18.977 12.131 13.986 1.00 53.97 71 THR A CA 1
ATOM 559 C C . THR A 1 71 ? -18.969 13.624 13.654 1.00 53.97 71 THR A C 1
ATOM 561 O O . THR A 1 71 ? -18.873 14.414 14.597 1.00 53.97 71 THR A O 1
ATOM 564 N N . PRO A 1 72 ? -19.116 14.058 12.383 1.00 55.59 72 PRO A N 1
ATOM 565 C CA . PRO A 1 72 ? -19.299 15.476 12.105 1.00 55.59 72 PRO A CA 1
ATOM 566 C C . PRO A 1 72 ? -20.473 15.963 12.955 1.00 55.59 72 PRO A C 1
ATOM 568 O O . PRO A 1 72 ? -21.613 15.532 12.767 1.00 55.59 72 PRO A O 1
ATOM 571 N N . ALA A 1 73 ? -20.167 16.788 13.960 1.00 53.59 73 ALA A N 1
ATOM 572 C CA . ALA A 1 73 ? -21.164 17.398 14.817 1.00 53.59 73 ALA A CA 1
ATOM 573 C C . ALA A 1 73 ? -22.191 18.076 13.898 1.00 53.59 73 ALA A C 1
ATOM 575 O O . ALA A 1 73 ? -21.784 18.776 12.962 1.00 53.59 73 ALA A O 1
ATOM 576 N N . PRO A 1 74 ? -23.500 17.838 14.094 1.00 57.88 74 PRO A N 1
ATOM 577 C CA . PRO A 1 74 ? -24.515 18.379 13.211 1.00 57.88 74 PRO A CA 1
ATOM 578 C C . PRO A 1 74 ? -24.361 19.895 13.179 1.00 57.88 74 PRO A C 1
ATOM 580 O O . PRO A 1 74 ? -24.333 20.551 14.222 1.00 57.88 74 PRO A O 1
ATOM 583 N N . ALA A 1 75 ? -24.211 20.414 11.961 1.00 58.34 75 ALA A N 1
ATOM 584 C CA . ALA A 1 75 ? -24.131 21.829 11.670 1.00 58.34 75 ALA A CA 1
ATOM 585 C C . ALA A 1 75 ? -25.191 22.578 12.486 1.00 58.34 75 ALA A C 1
ATOM 587 O O . ALA A 1 75 ? -26.393 22.347 12.341 1.00 58.34 75 ALA A O 1
ATOM 588 N N . ALA A 1 76 ? -24.720 23.454 13.374 1.00 55.53 76 ALA A N 1
ATOM 589 C CA . ALA A 1 76 ? -25.566 24.392 14.085 1.00 55.53 76 ALA A CA 1
ATOM 590 C C . ALA A 1 76 ? -26.405 25.177 13.057 1.00 55.53 76 ALA A C 1
ATOM 592 O O . ALA A 1 76 ? -25.858 25.607 12.035 1.00 55.53 76 ALA A O 1
ATOM 593 N N . PRO A 1 77 ? -27.717 25.367 13.281 1.00 59.53 77 PRO A N 1
ATOM 594 C CA . PRO A 1 77 ? -28.558 26.054 12.319 1.00 59.53 77 PRO A CA 1
ATOM 595 C C . PRO A 1 77 ? -28.091 27.503 12.179 1.00 59.53 77 PRO A C 1
ATOM 597 O O . PRO A 1 77 ? -27.962 28.237 13.163 1.00 59.53 77 PRO A O 1
ATOM 600 N N . ALA A 1 78 ? -27.846 27.906 10.932 1.00 60.50 78 ALA A N 1
ATOM 601 C CA . ALA A 1 78 ? -27.630 29.291 10.558 1.00 60.50 78 ALA A CA 1
ATOM 602 C C . ALA A 1 78 ? -28.781 30.140 11.116 1.00 60.50 78 ALA A C 1
ATOM 604 O O . ALA A 1 78 ? -29.942 29.961 10.746 1.00 60.50 78 ALA A O 1
ATOM 605 N N . ARG A 1 79 ? -28.466 31.064 12.028 1.00 59.56 79 ARG A N 1
ATOM 606 C CA . ARG A 1 79 ? -29.407 32.099 12.456 1.00 59.56 79 ARG A CA 1
ATOM 607 C C . ARG A 1 79 ? -29.701 32.989 11.248 1.00 59.56 79 ARG A C 1
ATOM 609 O O . ARG A 1 79 ? -28.899 33.853 10.909 1.00 59.56 79 ARG A O 1
ATOM 616 N N . GLN A 1 80 ? -30.837 32.760 10.592 1.00 58.59 80 GLN A N 1
ATOM 617 C CA . GLN A 1 80 ? -31.402 33.704 9.634 1.00 58.59 80 GLN A CA 1
ATOM 618 C C . GLN A 1 80 ? -31.802 34.975 10.386 1.00 58.59 80 GLN A C 1
ATOM 620 O O . GLN A 1 80 ? -32.781 35.002 11.131 1.00 58.59 80 GLN A O 1
ATOM 625 N N . SER A 1 81 ? -31.014 36.028 10.199 1.00 60.25 81 SER A N 1
ATOM 626 C CA . SER A 1 81 ? -31.372 37.389 10.577 1.00 60.25 81 SER A CA 1
ATOM 627 C C . SER A 1 81 ? -32.482 37.873 9.644 1.00 60.25 81 SER A C 1
ATOM 629 O O . SER A 1 81 ? -32.223 38.224 8.495 1.00 60.25 81 SER A O 1
ATOM 631 N N . VAL A 1 82 ? -33.725 37.867 10.122 1.00 63.72 82 VAL A N 1
ATOM 632 C CA . VAL A 1 82 ? -34.847 38.536 9.453 1.00 63.72 82 VAL A CA 1
ATOM 633 C C . VAL A 1 82 ? -34.672 40.038 9.669 1.00 63.72 82 VAL A C 1
ATOM 635 O O . VAL A 1 82 ? -34.819 40.524 10.789 1.00 63.72 82 VAL A O 1
ATOM 638 N N . GLN A 1 83 ? -34.313 40.767 8.613 1.00 65.31 83 GLN A N 1
ATOM 639 C CA . GLN A 1 83 ? -34.307 42.227 8.620 1.00 65.31 83 GLN A CA 1
ATOM 640 C C . GLN A 1 83 ? -35.675 42.713 8.132 1.00 65.31 83 GLN A C 1
ATOM 642 O O . GLN A 1 83 ? -36.054 42.496 6.985 1.00 65.31 83 GLN A O 1
ATOM 647 N N . LEU A 1 84 ? -36.425 43.302 9.060 1.00 61.44 84 LEU A N 1
ATOM 648 C CA . LEU A 1 84 ? -37.722 43.937 8.860 1.00 61.44 84 LEU A CA 1
ATOM 649 C C . LEU A 1 84 ? -37.512 45.295 8.162 1.00 61.44 84 LEU A C 1
ATOM 651 O O . LEU A 1 84 ? -36.798 46.136 8.711 1.00 61.44 84 LEU A O 1
ATOM 655 N N . VAL A 1 85 ? -38.123 45.502 6.990 1.00 64.62 85 VAL A N 1
ATOM 656 C CA . VAL A 1 85 ? -38.373 46.818 6.365 1.00 64.62 85 VAL A CA 1
ATOM 657 C C . VAL A 1 85 ? -39.787 46.820 5.812 1.00 64.62 85 VAL A C 1
ATOM 659 O O . VAL A 1 85 ? -40.144 45.818 5.151 1.00 64.62 85 VAL A O 1
#

Radius of gyration: 20.87 Å; chains: 1; bounding box: 52×57×33 Å

Sequence (85 aa):
MDDRHEAEALRAVQQRLNDEFSLLGDEVVEAAIRLAHSQLGGPIRDFVPVLVERIARERLTELRDQPSPATPAPAAPARQSVQLV

Secondary structure (DSSP, 8-state):
--HHHHHHHHHHHHHHHHHHTTTT-HHHHHHHHHHHHHHT-SS--TTHHHHHHHHHHHHHHHHHHS---------PPP-------

Foldseek 3Di:
DPVVVLVVLLVVLLVVVCVVLVVVDSVLLVVLLVVQLVVPDDDPRPCSSVSSSVSSVVVSVCVVPPDDPDPPDPDDDDPPDDDDD

pLDDT: mean 76.53, std 12.9, range [47.44, 91.25]